Protein AF-A0A6C0H1R3-F1 (afdb_monomer)

Solvent-accessible surface area (backbone atoms only — not comparable to full-atom values): 7840 Å² total; per-residue (Å²): 134,84,63,62,67,59,51,52,52,49,51,54,47,52,56,46,61,76,59,70,81,78,83,91,77,93,73,89,76,80,84,75,75,80,76,82,79,75,94,57,100,63,78,71,80,80,41,72,68,54,51,55,56,50,60,57,50,55,64,59,48,48,60,52,38,58,54,33,48,79,70,68,38,54,70,59,44,52,53,49,53,53,48,52,53,53,48,48,54,52,43,55,54,46,44,75,70,46,80,56,65,67,63,30,49,55,41,50,52,52,45,53,52,48,52,53,50,48,55,48,47,50,54,71,67,69,57,130

Nearest PDB structures (foldseek):
  2lfd-assembly1_A  TM=7.536E-01  e=2.141E+00  Escherichia coli
  2lff-assembly1_A  TM=6.746E-01  e=1.611E+00  Escherichia coli
  7f6j-assembly1_C  TM=4.024E-01  e=1.213E+00  Homo sapiens

Radius of gyration: 16.23 Å; Cα contacts (8 Å, |Δi|>4): 45; chains: 1; bounding box: 34×40×40 Å

Foldseek 3Di:
DPDCVVVVVVVVCVVCVVVPDDDDDDDDDDDDDDDDDDPDPDDDPCDPVNLVVLLVVLVVVLVVLLVCLVVVVVVSLVVSLVVLVVSLVVLVVVLVVDPDPVVNVVSVVSNVVSVVSSVCSCVNRVDD

Secondary structure (DSSP, 8-state):
---HHHHHHHHHHHHHHHH-SS---------PPPPPPP-SSS-----HHHHHHHHHHHHHHHHHHHHHHHTT-HHHHHHHHHHHHHHHHHHHHHHHH---HHHHHHHHHHHHHHHHHHHHHIIIII--

pLDDT: mean 75.12, std 19.82, range [41.25, 94.12]

Mean predicted aligned error: 12.31 Å

Sequence (128 aa):
MLDRRKIFVNICISVYLAMSSKTASLRRHHRKTNKKHCGTSECALVTHHGIAGWYKHLFEELGWMILAKKRGMMDKVGTYLHSLQRFKNSIEYKISTTQERDRKQDLQIMHSNICVLLDHAERDLTKN

Organism: NCBI:txid1070528

Structure (mmCIF, N/CA/C/O backbone):
data_AF-A0A6C0H1R3-F1
#
_entry.id   AF-A0A6C0H1R3-F1
#
loop_
_atom_site.group_PDB
_atom_site.id
_atom_site.type_symbol
_atom_site.label_atom_id
_atom_site.label_alt_id
_atom_site.label_comp_id
_atom_site.label_asym_id
_atom_site.label_entity_id
_atom_site.label_seq_id
_atom_site.pdbx_PDB_ins_code
_atom_site.Cartn_x
_atom_site.Cartn_y
_atom_site.Cartn_z
_atom_site.occupancy
_atom_site.B_iso_or_equiv
_atom_site.auth_seq_id
_atom_site.auth_comp_id
_atom_site.auth_asym_id
_atom_site.auth_atom_id
_atom_site.pdbx_PDB_model_num
ATOM 1 N N . MET A 1 1 ? -14.888 -19.993 -15.139 1.00 43.81 1 MET A N 1
ATOM 2 C CA . MET A 1 1 ? -13.747 -19.134 -14.746 1.00 43.81 1 MET A CA 1
ATOM 3 C C . MET A 1 1 ? -14.225 -17.690 -14.705 1.00 43.81 1 MET A C 1
ATOM 5 O O . MET A 1 1 ? -14.386 -17.086 -15.755 1.00 43.81 1 MET A O 1
ATOM 9 N N . LEU A 1 2 ? -14.540 -17.160 -13.520 1.00 42.38 2 LEU A N 1
ATOM 10 C CA . LEU A 1 2 ? -14.896 -15.746 -13.374 1.00 42.38 2 LEU A CA 1
ATOM 11 C C . LEU A 1 2 ? -13.627 -14.907 -13.544 1.00 42.38 2 LEU A C 1
ATOM 13 O O . LEU A 1 2 ? -12.645 -15.098 -12.827 1.00 42.38 2 LEU A O 1
ATOM 17 N N . ASP A 1 3 ? -13.645 -14.035 -14.545 1.00 45.19 3 ASP A N 1
ATOM 18 C CA . ASP A 1 3 ? -12.540 -13.163 -14.920 1.00 45.19 3 ASP A CA 1
ATOM 19 C C . ASP A 1 3 ? -12.232 -12.184 -13.776 1.00 45.19 3 ASP A C 1
ATOM 21 O O . ASP A 1 3 ? -12.901 -11.164 -13.596 1.00 45.19 3 ASP A O 1
ATOM 25 N N . ARG A 1 4 ? -11.230 -12.522 -12.955 1.00 48.62 4 ARG A N 1
ATOM 26 C CA . ARG A 1 4 ? -10.832 -11.751 -11.765 1.00 48.62 4 ARG A CA 1
ATOM 27 C C . ARG A 1 4 ? -10.357 -10.335 -12.112 1.00 48.62 4 ARG A C 1
ATOM 29 O O . ARG A 1 4 ? -10.356 -9.477 -11.233 1.00 48.62 4 ARG A O 1
ATOM 36 N N . ARG A 1 5 ? -10.049 -10.054 -13.388 1.00 47.16 5 ARG A N 1
ATOM 37 C CA . ARG A 1 5 ? -9.789 -8.688 -13.872 1.00 47.16 5 ARG A CA 1
ATOM 38 C C . ARG A 1 5 ? -11.038 -7.813 -13.767 1.00 47.16 5 ARG A C 1
ATOM 40 O O . ARG A 1 5 ? -10.930 -6.659 -13.373 1.00 47.16 5 ARG A O 1
ATOM 47 N N . LYS A 1 6 ? -12.232 -8.366 -14.021 1.00 43.59 6 LYS A N 1
ATOM 48 C CA . LYS A 1 6 ? -13.509 -7.647 -13.853 1.00 43.59 6 LYS A CA 1
ATOM 49 C C . LYS A 1 6 ? -13.818 -7.357 -12.386 1.00 43.59 6 LYS A C 1
ATOM 51 O O . LYS A 1 6 ? -14.409 -6.328 -12.088 1.00 43.59 6 LYS A O 1
ATOM 56 N N . ILE A 1 7 ? -13.382 -8.227 -11.473 1.00 54.41 7 ILE A N 1
ATOM 57 C CA . ILE A 1 7 ? -13.526 -8.015 -10.025 1.00 54.41 7 ILE A CA 1
ATOM 58 C C . ILE A 1 7 ? -12.614 -6.875 -9.565 1.00 54.41 7 ILE A C 1
ATOM 60 O O . ILE A 1 7 ? -13.081 -5.988 -8.864 1.00 54.41 7 ILE A O 1
ATOM 64 N N . PHE A 1 8 ? -11.354 -6.839 -10.011 1.00 50.16 8 PHE A N 1
ATOM 65 C CA . PHE A 1 8 ? -10.430 -5.744 -9.691 1.00 50.16 8 PHE A CA 1
ATOM 66 C C . PHE A 1 8 ? -10.914 -4.401 -10.246 1.00 50.16 8 PHE A C 1
ATOM 68 O O . PHE A 1 8 ? -10.947 -3.416 -9.519 1.00 50.16 8 PHE A O 1
ATOM 75 N N . VAL A 1 9 ? -11.371 -4.372 -11.502 1.00 55.84 9 VAL A N 1
ATOM 76 C CA . VAL A 1 9 ? -11.946 -3.162 -12.102 1.00 55.84 9 VAL A CA 1
ATOM 77 C C . VAL A 1 9 ? -13.195 -2.719 -11.339 1.00 55.84 9 VAL A C 1
ATOM 79 O O . VAL A 1 9 ? -13.304 -1.543 -11.026 1.00 55.84 9 VAL A O 1
ATOM 82 N N . ASN A 1 10 ? -14.087 -3.633 -10.945 1.00 50.59 10 ASN A N 1
ATOM 83 C CA . ASN A 1 10 ? -15.258 -3.281 -10.137 1.00 50.59 10 ASN A CA 1
ATOM 84 C C . ASN A 1 10 ? -14.898 -2.823 -8.715 1.00 50.59 10 ASN A C 1
ATOM 86 O O . ASN A 1 10 ? -15.515 -1.885 -8.233 1.00 50.59 10 ASN A O 1
ATOM 90 N N . ILE A 1 11 ? -13.887 -3.404 -8.059 1.00 58.66 11 ILE A N 1
ATOM 91 C CA . ILE A 1 11 ? -13.412 -2.944 -6.741 1.00 58.66 11 ILE A CA 1
ATOM 92 C C . ILE A 1 11 ? -12.770 -1.559 -6.866 1.00 58.66 11 ILE A C 1
ATOM 94 O O . ILE A 1 11 ? -13.118 -0.655 -6.111 1.00 58.66 11 ILE A O 1
ATOM 98 N N . CYS A 1 12 ? -11.891 -1.350 -7.848 1.00 52.38 12 CYS A N 1
ATOM 99 C CA . CYS A 1 12 ? -11.284 -0.047 -8.110 1.00 52.38 12 CYS A CA 1
ATOM 100 C C . CYS A 1 12 ? -12.332 1.007 -8.482 1.00 52.38 12 CYS A C 1
ATOM 102 O O . CYS A 1 12 ? -12.243 2.130 -7.999 1.00 52.38 12 CYS A O 1
ATOM 104 N N . ILE A 1 13 ? -13.341 0.656 -9.285 1.00 56.94 13 ILE A N 1
ATOM 105 C CA . ILE A 1 13 ? -14.444 1.552 -9.652 1.00 56.94 13 ILE A CA 1
ATOM 106 C C . ILE A 1 13 ? -15.343 1.830 -8.445 1.00 56.94 13 ILE A C 1
ATOM 108 O O . ILE A 1 13 ? -15.669 2.986 -8.223 1.00 56.94 13 ILE A O 1
ATOM 112 N N . SER A 1 14 ? -15.702 0.841 -7.622 1.00 54.91 14 SER A N 1
ATOM 113 C CA . SER A 1 14 ? -16.498 1.067 -6.406 1.00 54.91 14 SER A CA 1
ATOM 114 C C . SER A 1 14 ? -15.760 1.931 -5.383 1.00 54.91 14 SER A C 1
ATOM 116 O O . SER A 1 14 ? -16.367 2.831 -4.810 1.00 54.91 14 SER A O 1
ATOM 118 N N . VAL A 1 15 ? -14.452 1.727 -5.192 1.00 54.53 15 VAL A N 1
ATOM 119 C CA . VAL A 1 15 ? -13.616 2.563 -4.311 1.00 54.53 15 VAL A CA 1
ATOM 120 C C . VAL A 1 15 ? -13.462 3.975 -4.885 1.00 54.53 15 VAL A C 1
ATOM 122 O O . VAL A 1 15 ? -13.603 4.954 -4.158 1.00 54.53 15 VAL A O 1
ATOM 125 N N . TYR A 1 16 ? -13.241 4.106 -6.195 1.00 52.53 16 TYR A N 1
ATOM 126 C CA . TYR A 1 16 ? -13.136 5.405 -6.858 1.00 52.53 16 TYR A CA 1
ATOM 127 C C . TYR A 1 16 ? -14.470 6.169 -6.851 1.00 52.53 16 TYR A C 1
ATOM 129 O O . TYR A 1 16 ? -14.485 7.358 -6.546 1.00 52.53 16 TYR A O 1
ATOM 137 N N . LEU A 1 17 ? -15.600 5.504 -7.113 1.00 53.22 17 LEU A N 1
ATOM 138 C CA . LEU A 1 17 ? -16.941 6.101 -7.089 1.00 53.22 17 LEU A CA 1
ATOM 139 C C . LEU A 1 17 ? -17.379 6.485 -5.672 1.00 53.22 17 LEU A C 1
ATOM 141 O O . LEU A 1 17 ? -17.985 7.539 -5.508 1.00 53.22 17 LEU A O 1
ATOM 145 N N . ALA A 1 18 ? -17.017 5.706 -4.648 1.00 55.97 18 ALA A N 1
ATOM 146 C CA . ALA A 1 18 ? -17.266 6.071 -3.251 1.00 55.97 18 ALA A CA 1
ATOM 147 C C . ALA A 1 18 ? -16.479 7.322 -2.810 1.00 55.97 18 ALA A C 1
ATOM 149 O O . ALA A 1 18 ? -16.880 8.006 -1.871 1.00 55.97 18 ALA A O 1
ATOM 150 N N . MET A 1 19 ? -15.370 7.642 -3.488 1.00 48.59 19 MET A N 1
ATOM 151 C CA . MET A 1 19 ? -14.482 8.757 -3.136 1.00 48.59 19 MET A CA 1
ATOM 152 C C . MET A 1 19 ? -14.595 9.967 -4.080 1.00 48.59 19 MET A C 1
ATOM 154 O O . MET A 1 19 ? -14.180 11.071 -3.717 1.00 48.59 19 MET A O 1
ATOM 158 N N . SER A 1 20 ? -15.168 9.801 -5.276 1.00 44.19 20 SER A N 1
ATOM 159 C CA . SER A 1 20 ? -15.293 10.848 -6.300 1.00 44.19 20 SER A CA 1
ATOM 160 C C . SER A 1 20 ? -16.499 11.759 -6.047 1.00 44.19 20 SER A C 1
ATOM 162 O O . SER A 1 20 ? -17.444 11.863 -6.822 1.00 44.19 20 SER A O 1
ATOM 164 N N . SER A 1 21 ? -16.470 12.449 -4.914 1.00 44.66 21 SER A N 1
ATOM 165 C CA . SER A 1 21 ? -17.274 13.642 -4.664 1.00 44.66 21 SER A CA 1
ATOM 166 C C . SER A 1 21 ? -16.441 14.620 -3.854 1.00 44.66 21 SER A C 1
ATOM 168 O O . SER A 1 21 ? -16.751 14.881 -2.696 1.00 44.66 21 SER A O 1
ATOM 170 N N . LYS A 1 22 ? -15.350 15.121 -4.457 1.00 49.78 22 LYS A N 1
ATOM 171 C CA . LYS A 1 22 ? -14.903 16.529 -4.400 1.00 49.78 22 LYS A CA 1
ATOM 172 C C . LYS A 1 22 ? -13.448 16.710 -4.857 1.00 49.78 22 LYS A C 1
ATOM 174 O O . LYS A 1 22 ? -12.520 16.066 -4.382 1.00 49.78 22 LYS A O 1
ATOM 179 N N . THR A 1 23 ? -13.291 17.743 -5.684 1.00 44.56 23 THR A N 1
ATOM 180 C CA . THR A 1 23 ? -12.086 18.531 -6.001 1.00 44.56 23 THR A CA 1
ATOM 181 C C . THR A 1 23 ? -11.065 17.979 -7.001 1.00 44.56 23 THR A C 1
ATOM 183 O O . THR A 1 23 ? -10.178 17.191 -6.686 1.00 44.56 23 THR A O 1
ATOM 186 N N . ALA A 1 24 ? -11.126 18.556 -8.204 1.00 43.69 24 ALA A N 1
ATOM 187 C CA . ALA A 1 24 ? -9.979 18.747 -9.077 1.00 43.69 24 ALA A CA 1
ATOM 188 C C . ALA A 1 24 ? -9.146 19.938 -8.567 1.00 43.69 24 ALA A C 1
ATOM 190 O O . ALA A 1 24 ? -9.673 21.031 -8.365 1.00 43.69 24 ALA A O 1
ATOM 191 N N . SER A 1 25 ? -7.842 19.747 -8.365 1.00 44.69 25 SER A N 1
ATOM 192 C CA . SER A 1 25 ? -6.885 20.848 -8.216 1.00 44.69 25 SER A CA 1
ATOM 193 C C . SER A 1 25 ? -5.506 20.391 -8.689 1.00 44.69 25 SER A C 1
ATOM 195 O O . SER A 1 25 ? -4.868 19.535 -8.079 1.00 44.69 25 SER A O 1
ATOM 197 N N . LEU A 1 26 ? -5.065 20.956 -9.812 1.00 61.47 26 LEU A N 1
ATOM 198 C CA . LEU A 1 26 ? -3.714 20.828 -10.350 1.00 61.47 26 LEU A CA 1
ATOM 199 C C . LEU A 1 26 ? -2.702 21.470 -9.390 1.00 61.47 26 LEU A C 1
ATOM 201 O O . LEU A 1 26 ? -2.765 22.677 -9.159 1.00 61.47 26 LEU A O 1
ATOM 205 N N . ARG A 1 27 ? -1.712 20.711 -8.899 1.00 48.56 27 ARG A N 1
ATOM 206 C CA . ARG A 1 27 ? -0.486 21.282 -8.312 1.00 48.56 27 ARG A CA 1
ATOM 207 C C . ARG A 1 27 ? 0.757 20.506 -8.742 1.00 48.56 27 ARG A C 1
ATOM 209 O O . ARG A 1 27 ? 0.891 19.316 -8.480 1.00 48.56 27 ARG A O 1
ATOM 216 N N . ARG A 1 28 ? 1.689 21.220 -9.384 1.00 55.00 28 ARG A N 1
ATOM 217 C CA . ARG A 1 28 ? 3.065 20.777 -9.649 1.00 55.00 28 ARG A CA 1
ATOM 218 C C . ARG A 1 28 ? 3.780 20.612 -8.303 1.00 55.00 28 ARG A C 1
ATOM 220 O O . ARG A 1 28 ? 4.013 21.605 -7.618 1.00 55.00 28 ARG A O 1
ATOM 227 N N . HIS A 1 29 ? 4.123 19.386 -7.914 1.00 47.66 29 HIS A N 1
ATOM 228 C CA . HIS A 1 29 ? 4.875 19.143 -6.684 1.00 47.66 29 HIS A CA 1
ATOM 229 C C . HIS A 1 29 ? 6.384 19.199 -6.939 1.00 47.66 29 HIS A C 1
ATOM 231 O O . HIS A 1 29 ? 6.971 18.334 -7.583 1.00 47.66 29 HIS A O 1
ATOM 237 N N . HIS A 1 30 ? 7.015 20.233 -6.386 1.00 44.28 30 HIS A N 1
ATOM 238 C CA . HIS A 1 30 ? 8.454 20.291 -6.172 1.00 44.28 30 HIS A CA 1
ATOM 239 C C . HIS A 1 30 ? 8.850 19.165 -5.199 1.00 44.28 30 HIS A C 1
ATOM 241 O O . HIS A 1 30 ? 8.307 19.071 -4.092 1.00 44.28 30 HIS A O 1
ATOM 247 N N . ARG A 1 31 ? 9.747 18.273 -5.634 1.00 47.84 31 ARG A N 1
ATOM 248 C CA . ARG A 1 31 ? 10.166 17.072 -4.900 1.00 47.84 31 ARG A CA 1
ATOM 249 C C . ARG A 1 31 ? 11.036 17.488 -3.709 1.00 47.84 31 ARG A C 1
ATOM 251 O O . ARG A 1 31 ? 12.237 17.687 -3.855 1.00 47.84 31 ARG A O 1
ATOM 258 N N . LYS A 1 32 ? 10.430 17.648 -2.529 1.00 51.06 32 LYS A N 1
ATOM 259 C CA . LYS A 1 32 ? 11.177 17.825 -1.276 1.00 51.06 32 LYS A CA 1
ATOM 260 C C . LYS A 1 32 ? 11.908 16.517 -0.970 1.00 51.06 32 LYS A C 1
ATOM 262 O O . LYS A 1 32 ? 11.284 15.463 -0.883 1.00 51.06 32 LYS A O 1
ATOM 267 N N . THR A 1 33 ? 13.228 16.583 -0.847 1.00 53.91 33 THR A N 1
ATOM 268 C CA . THR A 1 33 ? 14.068 15.470 -0.395 1.00 53.91 33 THR A CA 1
ATOM 269 C C . THR A 1 33 ? 13.633 15.027 1.003 1.00 53.91 33 THR A C 1
ATOM 271 O O . THR A 1 33 ? 13.347 15.873 1.852 1.00 53.91 33 THR A O 1
ATOM 274 N N . ASN A 1 34 ? 13.568 13.710 1.230 1.00 45.72 34 ASN A N 1
ATOM 275 C CA . ASN A 1 34 ? 13.153 13.105 2.498 1.00 45.72 34 ASN A CA 1
ATOM 276 C C . ASN A 1 34 ? 13.891 13.744 3.686 1.00 45.72 34 ASN A C 1
ATOM 278 O O . ASN A 1 34 ? 15.121 13.700 3.757 1.00 45.72 34 ASN A O 1
ATOM 282 N N . LYS A 1 35 ? 13.137 14.319 4.634 1.00 48.28 35 LYS A N 1
ATOM 283 C CA . LYS A 1 35 ? 13.681 14.660 5.953 1.00 48.28 35 LYS A CA 1
ATOM 284 C C . LYS A 1 35 ? 14.166 13.362 6.599 1.00 48.28 35 LYS A C 1
ATOM 286 O O . LYS A 1 35 ? 13.448 12.366 6.595 1.00 48.28 35 LYS A O 1
ATOM 291 N N . LYS A 1 36 ? 15.394 13.385 7.122 1.00 45.53 36 LYS A N 1
ATOM 292 C CA . LYS A 1 36 ? 16.009 12.272 7.852 1.00 45.53 36 LYS A CA 1
ATOM 293 C C . LYS A 1 36 ? 15.039 11.777 8.934 1.00 45.53 36 LYS A C 1
ATOM 295 O O . LYS A 1 36 ? 14.586 12.572 9.756 1.00 45.53 36 LYS A O 1
ATOM 300 N N . HIS A 1 37 ? 14.712 10.487 8.905 1.00 46.66 37 HIS A N 1
ATOM 301 C CA . HIS A 1 37 ? 13.975 9.838 9.985 1.00 46.66 37 HIS A CA 1
ATOM 302 C C . HIS A 1 37 ? 14.840 9.851 11.255 1.00 46.66 37 HIS A C 1
ATOM 304 O O . HIS A 1 37 ? 16.017 9.499 11.209 1.00 46.66 37 HIS A O 1
ATOM 310 N N . CYS A 1 38 ? 14.257 10.301 12.367 1.00 41.97 38 CYS A N 1
ATOM 311 C CA . CYS A 1 38 ? 14.860 10.261 13.696 1.00 41.97 38 CYS A CA 1
ATOM 312 C C . CYS A 1 38 ? 15.032 8.799 14.134 1.00 41.97 38 CYS A C 1
ATOM 314 O O . CYS A 1 38 ? 14.080 8.026 14.079 1.00 41.97 38 CYS A O 1
ATOM 316 N N . GLY A 1 39 ? 16.251 8.428 14.532 1.00 46.09 39 GLY A N 1
ATOM 317 C CA . GLY A 1 39 ? 16.650 7.078 14.934 1.00 46.09 39 GLY A CA 1
ATOM 318 C C . GLY A 1 39 ? 16.283 6.720 16.373 1.00 46.09 39 GLY A C 1
ATOM 319 O O . GLY A 1 39 ? 17.131 6.215 17.101 1.00 46.09 39 GLY A O 1
ATOM 320 N N . THR A 1 40 ? 15.046 6.974 16.795 1.00 41.25 40 THR A N 1
ATOM 321 C CA . THR A 1 40 ? 14.538 6.502 18.089 1.00 41.25 40 THR A CA 1
ATOM 322 C C . THR A 1 40 ? 13.326 5.596 17.888 1.00 41.25 40 THR A C 1
ATOM 324 O O . THR A 1 40 ? 12.474 5.835 17.038 1.00 41.25 40 THR A O 1
ATOM 327 N N . SER A 1 41 ? 13.313 4.509 18.660 1.00 49.91 41 SER A N 1
ATOM 328 C CA . SER A 1 41 ? 12.490 3.289 18.592 1.00 49.91 41 SER A CA 1
ATOM 329 C C . SER A 1 41 ? 10.965 3.461 18.751 1.00 49.91 41 SER A C 1
ATOM 331 O O . SER A 1 41 ? 10.256 2.484 18.985 1.00 49.91 41 SER A O 1
ATOM 333 N N . GLU A 1 42 ? 10.428 4.665 18.595 1.00 48.88 42 GLU A N 1
ATOM 334 C CA . GLU A 1 42 ? 8.991 4.896 18.491 1.00 48.88 42 GLU A CA 1
ATOM 335 C C . GLU A 1 42 ? 8.711 5.443 17.101 1.00 48.88 42 GLU A C 1
ATOM 337 O O . GLU A 1 42 ? 8.941 6.616 16.800 1.00 48.88 42 GLU A O 1
ATOM 342 N N . CYS A 1 43 ? 8.244 4.551 16.226 1.00 46.88 43 CYS A N 1
ATOM 343 C CA 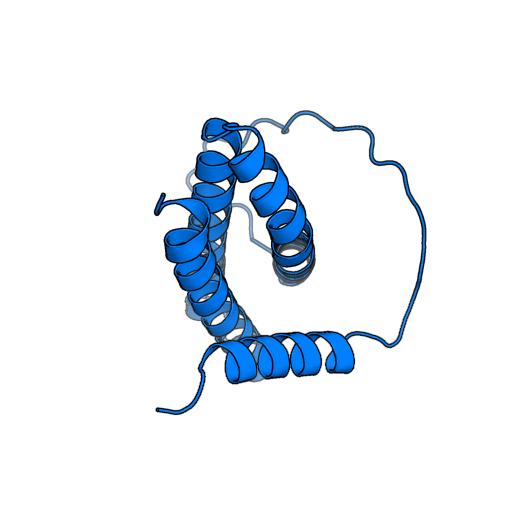. CYS A 1 43 ? 7.633 4.922 14.961 1.00 46.88 43 CYS A CA 1
ATOM 344 C C . CYS A 1 43 ? 6.704 6.112 15.203 1.00 46.88 43 CYS A C 1
ATOM 346 O O . CYS A 1 43 ? 5.701 5.977 15.904 1.00 46.88 43 CYS A O 1
ATOM 348 N N . ALA A 1 44 ? 7.071 7.264 14.632 1.00 50.03 44 ALA A N 1
ATOM 349 C CA . ALA A 1 44 ? 6.274 8.478 14.618 1.00 50.03 44 ALA A CA 1
ATOM 350 C C . ALA A 1 44 ? 4.800 8.105 14.477 1.00 50.03 44 ALA A C 1
ATOM 352 O O . ALA A 1 44 ? 4.456 7.421 13.515 1.00 50.03 44 ALA A O 1
ATOM 353 N N . LEU A 1 45 ? 3.976 8.495 15.455 1.00 56.16 45 LEU A N 1
ATOM 354 C CA . LEU A 1 45 ? 2.547 8.201 15.526 1.00 56.16 45 LEU A CA 1
ATOM 355 C C . LEU A 1 45 ? 1.906 8.394 14.149 1.00 56.16 45 LEU A C 1
ATOM 357 O O . LEU A 1 45 ? 1.550 9.510 13.771 1.00 56.16 45 LEU A O 1
ATOM 361 N N . VAL A 1 46 ? 1.780 7.311 13.379 1.00 67.19 46 VAL A N 1
ATOM 362 C CA . VAL A 1 46 ? 1.201 7.373 12.041 1.00 67.19 46 VAL A CA 1
ATOM 363 C C . VAL A 1 46 ? -0.259 7.750 12.260 1.00 67.19 46 VAL A C 1
ATOM 365 O O . VAL A 1 46 ? -1.035 7.005 12.870 1.00 67.19 46 VAL A O 1
ATOM 368 N N . THR A 1 47 ? -0.611 8.978 11.892 1.00 82.50 47 THR A N 1
ATOM 369 C CA . THR A 1 47 ? -1.953 9.512 12.112 1.00 82.50 47 THR A CA 1
ATOM 370 C C . THR A 1 47 ? -2.902 8.934 11.069 1.00 82.50 47 THR A C 1
ATOM 372 O O . THR A 1 47 ? -2.488 8.627 9.953 1.00 82.50 47 THR A O 1
ATOM 375 N N . HIS A 1 48 ? -4.192 8.824 11.396 1.00 75.75 48 HIS A N 1
ATOM 376 C CA . HIS A 1 48 ? -5.209 8.404 10.422 1.00 75.75 48 HIS A CA 1
ATOM 377 C C . HIS A 1 48 ? -5.190 9.290 9.165 1.00 75.75 48 HIS A C 1
ATOM 379 O O . HIS A 1 48 ? -5.323 8.790 8.053 1.00 75.75 48 HIS A O 1
ATOM 385 N N . HIS A 1 49 ? -4.923 10.591 9.333 1.00 80.56 49 HIS A N 1
ATOM 386 C CA . HIS A 1 49 ? -4.748 11.520 8.219 1.00 80.56 49 HIS A CA 1
ATOM 387 C C . HIS A 1 49 ? -3.546 11.158 7.331 1.00 80.56 49 HIS A C 1
ATOM 389 O O . HIS A 1 49 ? -3.664 11.155 6.107 1.00 80.56 49 HIS A O 1
ATOM 395 N N . GLY A 1 50 ? -2.408 10.802 7.937 1.00 83.44 50 GLY A N 1
ATOM 396 C CA . GLY A 1 50 ? -1.231 10.331 7.204 1.00 83.44 50 GLY A CA 1
ATOM 397 C C . GLY A 1 50 ? -1.505 9.048 6.417 1.00 83.44 50 GLY A C 1
ATOM 398 O O . GLY A 1 50 ? -1.138 8.966 5.247 1.00 83.44 50 GLY A O 1
ATOM 399 N N . ILE A 1 51 ? -2.216 8.087 7.022 1.00 85.94 51 ILE A N 1
ATOM 400 C CA . ILE A 1 51 ? -2.602 6.828 6.360 1.00 85.94 51 ILE A CA 1
ATOM 401 C C . ILE A 1 51 ? -3.501 7.104 5.160 1.00 85.94 51 ILE A C 1
ATOM 403 O O . ILE A 1 51 ? -3.216 6.617 4.071 1.00 85.94 51 ILE A O 1
ATOM 407 N N . ALA A 1 52 ? -4.545 7.916 5.328 1.00 84.56 52 ALA A N 1
ATOM 408 C CA . ALA A 1 52 ? -5.469 8.242 4.245 1.00 84.56 52 ALA A CA 1
ATOM 409 C C . ALA A 1 52 ? -4.764 8.955 3.076 1.00 84.56 52 ALA A C 1
ATOM 411 O O . ALA A 1 52 ? -5.015 8.643 1.911 1.00 84.56 52 ALA A O 1
ATOM 412 N N . GLY A 1 53 ? -3.846 9.879 3.380 1.00 83.94 53 GLY A N 1
ATOM 413 C CA . GLY A 1 53 ? -3.044 10.563 2.366 1.00 83.94 53 GLY A CA 1
ATOM 414 C C . GLY A 1 53 ? -2.153 9.602 1.579 1.00 83.94 53 GLY A C 1
ATOM 415 O O . GLY A 1 53 ? -2.145 9.631 0.349 1.00 83.94 53 GLY A O 1
ATOM 416 N N . TRP A 1 54 ? -1.439 8.714 2.273 1.00 84.81 54 TRP A N 1
ATOM 417 C CA . TRP A 1 54 ? -0.607 7.695 1.629 1.00 84.81 54 TRP A CA 1
ATOM 418 C C . TRP A 1 54 ? -1.438 6.714 0.805 1.00 84.81 54 TRP A C 1
ATOM 420 O O . TRP A 1 54 ? -1.102 6.458 -0.348 1.00 8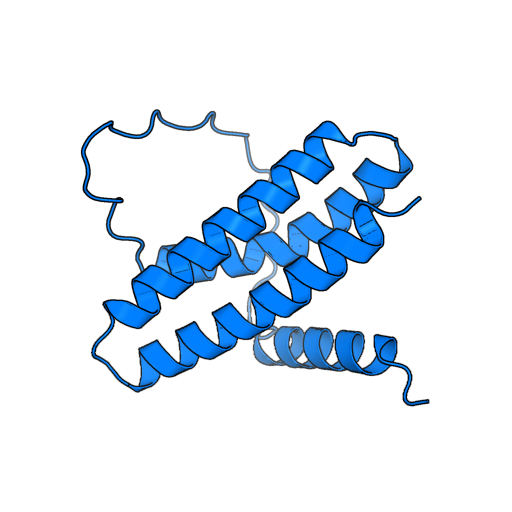4.81 54 TRP A O 1
ATOM 430 N N . TYR A 1 55 ? -2.563 6.246 1.343 1.00 86.19 55 TYR A N 1
ATOM 431 C CA . TYR A 1 55 ? -3.470 5.323 0.666 1.00 86.19 55 TYR A CA 1
ATOM 432 C C . TYR A 1 55 ? -3.902 5.842 -0.712 1.00 86.19 55 TYR A C 1
ATOM 434 O O . TYR A 1 55 ? -3.855 5.099 -1.689 1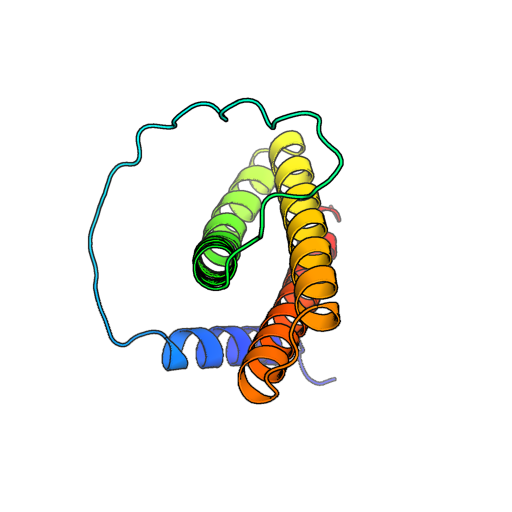.00 86.19 55 TYR A O 1
ATOM 442 N N . LYS A 1 56 ? -4.240 7.134 -0.824 1.00 86.50 56 LYS A N 1
ATOM 443 C CA . LYS A 1 56 ? -4.605 7.760 -2.104 1.00 86.50 56 LYS A CA 1
ATOM 444 C C . LYS A 1 56 ? -3.471 7.701 -3.133 1.00 86.50 56 LYS A C 1
ATOM 446 O O . LYS A 1 56 ? -3.698 7.322 -4.281 1.00 86.50 56 LYS A O 1
ATOM 451 N N . HIS A 1 57 ? -2.259 8.075 -2.731 1.00 86.19 57 HIS A N 1
ATOM 452 C CA . HIS A 1 57 ? -1.134 8.182 -3.659 1.00 86.19 57 HIS A CA 1
ATOM 453 C C . HIS A 1 57 ? -0.661 6.828 -4.193 1.00 86.19 57 HIS A C 1
ATOM 455 O O . HIS A 1 57 ? -0.200 6.759 -5.327 1.00 86.19 57 HIS A O 1
ATOM 461 N N . LEU A 1 58 ? -0.840 5.738 -3.443 1.00 85.94 58 LEU A N 1
ATOM 462 C CA . LEU A 1 58 ? -0.394 4.407 -3.868 1.00 85.94 58 LEU A CA 1
ATOM 463 C C . LEU A 1 58 ? -1.090 3.910 -5.142 1.00 85.94 58 LEU A C 1
ATOM 465 O O . LEU A 1 58 ? -0.454 3.248 -5.963 1.00 85.94 58 LEU A O 1
ATOM 469 N N . PHE A 1 59 ? -2.366 4.254 -5.340 1.00 82.44 59 PHE A N 1
ATOM 470 C CA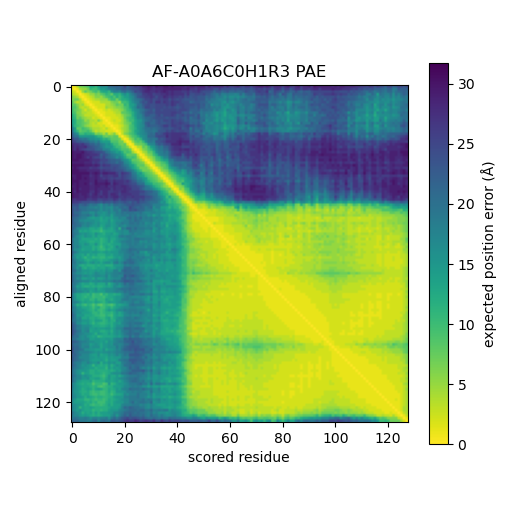 . PHE A 1 59 ? -3.092 3.913 -6.569 1.00 82.44 59 PHE A CA 1
ATOM 471 C C . PHE A 1 59 ? -2.691 4.807 -7.747 1.00 82.44 59 PHE A C 1
ATOM 473 O O . PHE A 1 59 ? -2.601 4.327 -8.875 1.00 82.44 59 PHE A O 1
ATOM 480 N N . GLU A 1 60 ? -2.402 6.088 -7.499 1.00 85.62 60 GLU A N 1
ATOM 481 C CA . GLU A 1 60 ? -1.869 6.994 -8.525 1.00 85.62 60 GLU A CA 1
ATOM 482 C C . GLU A 1 60 ? -0.480 6.524 -8.993 1.00 85.62 60 GLU A C 1
ATOM 484 O O . GLU A 1 60 ? -0.201 6.466 -10.192 1.00 85.62 60 GLU A O 1
ATOM 489 N N . GLU A 1 61 ? 0.381 6.130 -8.052 1.00 88.00 61 GLU A N 1
ATOM 490 C CA . GLU A 1 61 ? 1.728 5.625 -8.321 1.00 88.00 61 GLU A CA 1
ATOM 491 C C . GLU A 1 61 ? 1.733 4.310 -9.109 1.00 88.00 61 GLU A C 1
ATOM 493 O O . GLU A 1 61 ? 2.639 4.110 -9.921 1.00 88.00 61 GLU A O 1
ATOM 498 N N . LEU A 1 62 ? 0.706 3.460 -8.973 1.00 88.69 62 LEU A N 1
ATOM 499 C CA . LEU A 1 62 ? 0.593 2.222 -9.753 1.00 88.69 62 LEU A CA 1
ATOM 500 C C . LEU A 1 62 ? 0.658 2.495 -11.265 1.00 88.69 62 LEU A C 1
ATOM 502 O O . LEU A 1 62 ? 1.401 1.827 -11.987 1.00 88.69 62 LEU A O 1
ATOM 506 N N . GLY A 1 63 ? -0.066 3.510 -11.749 1.00 87.31 63 GLY A N 1
ATOM 507 C CA . GLY A 1 63 ? -0.058 3.884 -13.167 1.00 87.31 63 GLY A CA 1
ATOM 508 C C . GLY A 1 63 ? 1.336 4.288 -13.655 1.00 87.31 63 GLY A C 1
ATOM 509 O O . GLY A 1 63 ? 1.778 3.879 -14.732 1.00 87.31 63 GLY A O 1
ATOM 510 N N . TRP A 1 64 ? 2.077 5.026 -12.826 1.00 91.31 64 TRP A N 1
ATOM 511 C CA . TRP A 1 64 ? 3.463 5.391 -13.117 1.00 91.31 64 TRP A CA 1
ATOM 512 C C . TRP A 1 64 ? 4.394 4.182 -13.126 1.00 91.31 64 TRP A C 1
ATOM 514 O O . TRP A 1 64 ? 5.311 4.131 -13.948 1.00 91.31 64 TRP A O 1
ATOM 524 N N . MET A 1 65 ? 4.168 3.200 -12.255 1.00 93.44 65 MET A N 1
ATOM 525 C CA . MET A 1 65 ? 5.001 1.999 -12.198 1.00 93.44 65 MET A CA 1
ATOM 526 C C . MET A 1 65 ? 4.811 1.085 -13.403 1.00 93.44 65 MET A C 1
ATOM 528 O O . MET A 1 65 ? 5.792 0.527 -13.894 1.00 93.44 65 MET A O 1
ATOM 532 N N . ILE A 1 66 ? 3.600 1.006 -13.957 1.00 90.25 66 ILE A N 1
ATOM 533 C CA . ILE A 1 66 ? 3.352 0.302 -15.226 1.00 90.25 66 ILE A CA 1
ATOM 534 C C . ILE A 1 66 ? 4.199 0.921 -16.354 1.00 90.25 66 ILE A C 1
ATOM 536 O O . ILE A 1 66 ? 4.855 0.209 -17.119 1.00 90.25 66 ILE A O 1
ATOM 540 N N . LEU A 1 67 ? 4.252 2.256 -16.434 1.00 90.31 67 LEU A N 1
ATOM 541 C CA . LEU A 1 67 ? 5.088 2.963 -17.413 1.00 90.31 67 LEU A CA 1
ATOM 542 C C . LEU A 1 67 ? 6.587 2.778 -17.144 1.00 90.31 67 LEU A C 1
ATOM 544 O O . LEU A 1 67 ? 7.364 2.620 -18.087 1.00 90.31 67 LEU A O 1
ATOM 548 N N . ALA A 1 68 ? 6.996 2.798 -15.873 1.00 90.94 68 ALA A N 1
ATOM 549 C CA . ALA A 1 68 ? 8.380 2.580 -15.460 1.00 90.94 68 ALA A CA 1
ATOM 550 C C . ALA A 1 68 ? 8.868 1.181 -15.868 1.00 90.94 68 ALA A C 1
ATOM 552 O O . ALA A 1 68 ? 9.931 1.071 -16.482 1.00 90.94 68 ALA A O 1
ATOM 553 N N . LYS A 1 69 ? 8.054 0.140 -15.637 1.00 91.25 69 LYS A N 1
ATOM 554 C CA . LYS A 1 69 ? 8.332 -1.231 -16.085 1.00 91.25 69 LYS A CA 1
ATOM 555 C C . LYS A 1 69 ? 8.530 -1.309 -17.593 1.00 91.25 69 LYS A C 1
ATOM 557 O O . LYS A 1 69 ? 9.526 -1.860 -18.046 1.00 91.25 69 LYS A O 1
ATOM 562 N N . LYS A 1 70 ? 7.626 -0.714 -18.380 1.00 90.81 70 LYS A N 1
ATOM 563 C CA . LYS A 1 70 ? 7.736 -0.713 -19.852 1.00 90.81 70 LYS A CA 1
ATOM 564 C C . LYS A 1 70 ? 9.050 -0.089 -20.348 1.00 90.81 70 LYS A C 1
ATOM 566 O O . LYS A 1 70 ? 9.515 -0.424 -21.430 1.00 90.81 70 LYS A O 1
ATOM 571 N N . ARG A 1 71 ? 9.645 0.814 -19.564 1.00 92.56 71 ARG A N 1
ATOM 572 C CA . ARG A 1 71 ? 10.933 1.467 -19.849 1.00 92.56 71 ARG A CA 1
ATOM 573 C C . ARG A 1 71 ? 12.140 0.756 -19.219 1.00 92.56 71 ARG A C 1
ATOM 575 O O . ARG A 1 71 ? 13.232 1.309 -19.256 1.00 92.56 71 ARG A O 1
ATOM 582 N N . GLY A 1 72 ? 11.955 -0.417 -18.610 1.00 91.94 72 GLY A N 1
ATOM 583 C CA . GLY A 1 72 ? 13.020 -1.171 -17.939 1.00 91.94 72 GLY A CA 1
ATOM 584 C C . GLY A 1 72 ? 13.509 -0.557 -16.621 1.00 91.94 72 GLY A C 1
ATOM 585 O O . GLY A 1 72 ? 14.561 -0.944 -16.122 1.00 91.94 72 GLY A O 1
ATOM 586 N N . MET A 1 73 ? 12.773 0.394 -16.033 1.00 91.88 73 MET A N 1
ATOM 587 C CA . MET A 1 73 ? 13.154 1.074 -14.786 1.00 91.88 73 MET A CA 1
ATOM 588 C C . MET A 1 73 ? 12.765 0.252 -13.545 1.00 91.88 73 MET A C 1
ATOM 590 O O . MET A 1 73 ? 11.870 0.627 -12.780 1.00 91.88 73 MET A O 1
ATOM 594 N N . MET A 1 74 ? 13.402 -0.908 -13.375 1.00 91.50 74 MET A N 1
ATOM 595 C CA . MET A 1 74 ? 13.050 -1.885 -12.333 1.00 91.50 74 MET A CA 1
ATOM 596 C C . MET A 1 74 ? 13.426 -1.439 -10.912 1.00 91.50 74 MET A C 1
ATOM 598 O O . MET A 1 74 ? 12.804 -1.875 -9.946 1.00 91.50 74 MET A O 1
ATOM 602 N N . ASP A 1 75 ? 14.378 -0.517 -10.774 1.00 91.44 75 ASP A N 1
ATOM 603 C CA . ASP A 1 75 ? 14.747 0.146 -9.517 1.00 91.44 75 ASP A C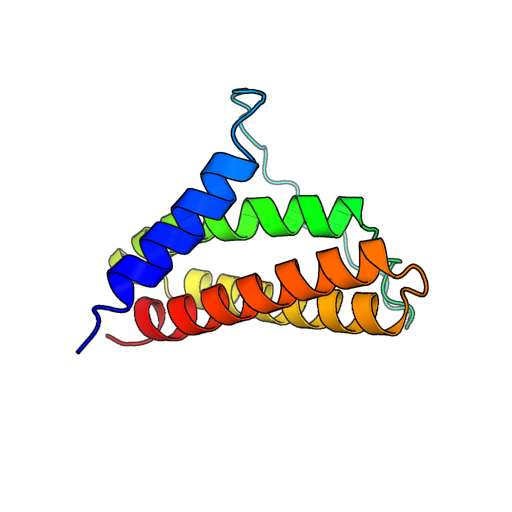A 1
ATOM 604 C C . ASP A 1 75 ? 13.555 0.888 -8.885 1.00 91.44 75 ASP A C 1
ATOM 606 O O . ASP A 1 75 ? 13.273 0.768 -7.686 1.00 91.44 75 ASP A O 1
ATOM 610 N N . LYS A 1 76 ? 12.801 1.620 -9.712 1.00 90.94 76 LYS A N 1
ATOM 611 C CA . LYS A 1 76 ? 11.603 2.351 -9.288 1.00 90.94 76 LYS A CA 1
ATOM 612 C C . LYS A 1 76 ? 10.474 1.404 -8.917 1.00 90.94 76 LYS A C 1
ATOM 614 O O . LYS A 1 76 ? 9.826 1.618 -7.896 1.00 90.94 76 LYS A O 1
ATOM 619 N N . VAL A 1 77 ? 10.288 0.345 -9.705 1.00 93.31 77 VAL A N 1
ATOM 620 C CA . VAL A 1 77 ? 9.303 -0.708 -9.424 1.00 93.31 77 VAL A CA 1
ATOM 621 C C . VAL A 1 77 ? 9.593 -1.364 -8.072 1.00 93.31 77 VAL A C 1
ATOM 623 O O . VAL A 1 77 ? 8.700 -1.447 -7.232 1.00 93.31 77 VAL A O 1
ATOM 626 N N . GLY A 1 78 ? 10.847 -1.748 -7.815 1.00 91.44 78 GLY A N 1
ATOM 627 C CA . GLY A 1 78 ? 11.256 -2.310 -6.526 1.00 91.44 78 GLY A CA 1
ATOM 628 C C . GLY A 1 78 ? 11.017 -1.341 -5.365 1.00 91.44 78 GLY A C 1
ATOM 629 O O . GLY A 1 78 ? 10.454 -1.717 -4.338 1.00 91.44 78 GLY A O 1
ATOM 630 N N . THR A 1 79 ? 11.363 -0.063 -5.545 1.00 93.31 79 THR A N 1
ATOM 631 C CA . THR A 1 79 ? 11.130 0.981 -4.528 1.00 93.31 79 THR A CA 1
ATOM 632 C C . THR A 1 79 ? 9.642 1.155 -4.203 1.00 93.31 79 THR A C 1
ATOM 634 O O . THR A 1 79 ? 9.274 1.328 -3.036 1.00 93.31 79 THR A O 1
ATOM 637 N N . TYR A 1 80 ? 8.775 1.081 -5.212 1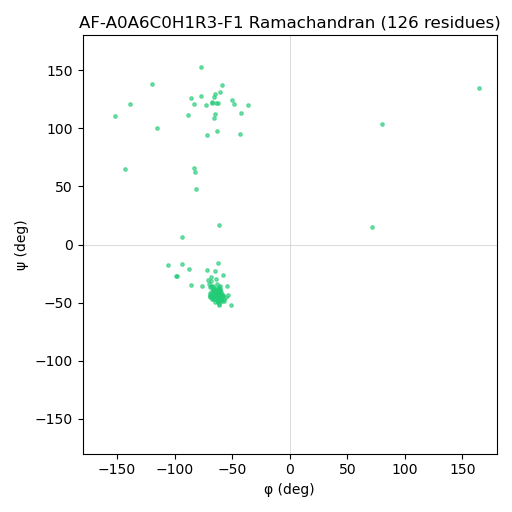.00 94.06 80 TYR A N 1
ATOM 638 C CA . TYR A 1 80 ? 7.327 1.144 -5.028 1.00 94.06 80 TYR A CA 1
ATOM 639 C C . TYR A 1 80 ? 6.789 -0.076 -4.270 1.00 94.06 80 TYR A C 1
ATOM 641 O O . TYR A 1 80 ? 6.062 0.094 -3.293 1.00 94.06 80 TYR A O 1
ATOM 649 N N . LEU A 1 81 ? 7.210 -1.293 -4.633 1.00 93.81 81 LEU A N 1
ATOM 650 C CA . LEU A 1 81 ? 6.825 -2.517 -3.914 1.00 93.81 81 LEU A CA 1
ATOM 651 C C . LEU A 1 81 ? 7.248 -2.467 -2.439 1.00 93.81 81 LEU A C 1
ATOM 653 O O . LEU A 1 81 ? 6.450 -2.757 -1.546 1.00 93.81 81 LEU A O 1
ATOM 657 N N . HIS A 1 82 ? 8.468 -2.004 -2.154 1.00 92.56 82 HIS A N 1
ATOM 658 C CA . HIS A 1 82 ? 8.913 -1.789 -0.776 1.00 92.56 82 HIS A CA 1
ATOM 659 C C . HIS A 1 82 ? 8.061 -0.751 -0.034 1.00 92.56 82 HIS A C 1
ATOM 661 O O . HIS A 1 82 ? 7.790 -0.919 1.157 1.00 92.56 82 HIS A O 1
ATOM 667 N N . SER A 1 83 ? 7.624 0.307 -0.718 1.00 91.12 83 SER A N 1
ATOM 668 C CA . SER A 1 83 ? 6.730 1.319 -0.142 1.00 91.12 83 SER A CA 1
ATOM 669 C C . SER A 1 83 ? 5.356 0.732 0.195 1.00 91.12 83 SER A C 1
ATOM 671 O O . SER A 1 83 ? 4.868 0.953 1.304 1.00 91.12 83 SER A O 1
ATOM 673 N N . LEU A 1 84 ? 4.778 -0.091 -0.690 1.00 93.81 84 LEU A N 1
ATOM 674 C CA . LEU A 1 84 ? 3.528 -0.818 -0.429 1.00 93.81 84 LEU A CA 1
ATOM 675 C C . LEU A 1 84 ? 3.645 -1.733 0.79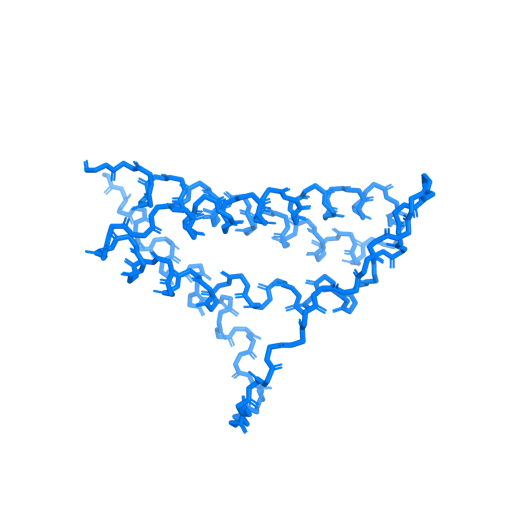5 1.00 93.81 84 LEU A C 1
ATOM 677 O O . LEU A 1 84 ? 2.781 -1.707 1.672 1.00 93.81 84 LEU A O 1
ATOM 681 N N . GLN A 1 85 ? 4.739 -2.490 0.904 1.00 93.62 85 GLN A N 1
ATOM 682 C CA . GLN A 1 85 ? 4.962 -3.384 2.040 1.00 93.62 85 GLN A CA 1
ATOM 683 C C . GLN A 1 85 ? 5.116 -2.615 3.359 1.00 93.62 85 GLN A C 1
ATOM 685 O O . GLN A 1 85 ? 4.519 -2.980 4.372 1.00 93.62 85 GLN A O 1
ATOM 690 N N . ARG A 1 86 ? 5.875 -1.511 3.363 1.00 92.38 86 ARG A N 1
ATOM 691 C CA . ARG A 1 86 ? 5.993 -0.636 4.544 1.00 92.38 86 ARG A CA 1
ATOM 692 C C . ARG A 1 86 ? 4.645 -0.061 4.956 1.00 92.38 86 ARG A C 1
ATOM 694 O O . ARG A 1 86 ? 4.363 0.057 6.151 1.00 92.38 86 ARG A O 1
ATOM 701 N N . PHE A 1 87 ? 3.815 0.284 3.980 1.00 91.88 87 PHE A N 1
ATOM 702 C CA . PHE A 1 87 ? 2.496 0.823 4.246 1.00 91.88 87 PHE A CA 1
ATOM 703 C C . PHE A 1 87 ? 1.548 -0.218 4.839 1.00 91.88 87 PHE A C 1
ATOM 705 O O . PHE A 1 87 ? 0.902 0.065 5.848 1.00 91.88 87 PHE A O 1
ATOM 712 N N . LYS A 1 88 ? 1.540 -1.440 4.293 1.00 94.12 88 LYS A N 1
ATOM 713 C CA . LYS A 1 88 ? 0.824 -2.585 4.871 1.00 94.12 88 LYS A CA 1
ATOM 714 C C . LYS A 1 88 ? 1.183 -2.768 6.348 1.00 94.12 88 LYS A C 1
ATOM 716 O O . LYS A 1 88 ? 0.289 -2.762 7.190 1.00 94.12 88 LYS A O 1
ATOM 721 N N . ASN A 1 89 ? 2.477 -2.829 6.665 1.00 92.19 89 ASN A N 1
ATOM 722 C CA . ASN A 1 89 ? 2.952 -3.007 8.041 1.00 92.19 89 ASN A CA 1
ATOM 723 C C . ASN A 1 89 ? 2.514 -1.844 8.956 1.00 92.19 89 ASN A C 1
ATOM 725 O O . ASN A 1 89 ? 2.166 -2.049 10.118 1.00 92.19 89 ASN A O 1
ATOM 729 N N . SER A 1 90 ? 2.496 -0.614 8.427 1.00 90.19 90 SER A N 1
ATOM 730 C CA . SER A 1 90 ? 2.036 0.571 9.165 1.00 90.19 90 SER A CA 1
ATOM 731 C C . SER A 1 90 ? 0.542 0.498 9.493 1.00 90.19 90 SER A C 1
ATOM 733 O O . SER A 1 90 ? 0.140 0.867 10.597 1.00 90.19 90 SER A O 1
ATOM 735 N N . ILE A 1 91 ? -0.283 -0.004 8.565 1.00 91.69 91 ILE A N 1
ATOM 736 C CA . ILE A 1 91 ? -1.712 -0.230 8.810 1.00 91.69 91 ILE A CA 1
ATOM 737 C C . ILE A 1 91 ? -1.912 -1.358 9.829 1.00 91.69 91 ILE A C 1
ATOM 739 O O . ILE A 1 91 ? -2.704 -1.184 10.748 1.00 91.69 91 ILE A O 1
ATOM 743 N N . GLU A 1 92 ? -1.188 -2.474 9.726 1.00 92.94 92 GLU A N 1
ATOM 744 C CA . GLU A 1 92 ? -1.279 -3.592 10.686 1.00 92.94 92 GLU A CA 1
ATOM 745 C C . GLU A 1 92 ? -0.981 -3.140 12.117 1.00 92.94 92 GLU A C 1
ATOM 747 O O . GLU A 1 92 ? -1.758 -3.408 13.037 1.00 92.94 92 GLU A O 1
ATOM 752 N N . TYR A 1 93 ? 0.093 -2.368 12.292 1.00 91.25 93 TYR A N 1
ATOM 753 C CA . TYR A 1 93 ? 0.416 -1.746 13.573 1.00 91.25 93 TYR A CA 1
ATOM 754 C C . TYR A 1 93 ? -0.685 -0.783 14.043 1.00 91.25 93 TYR A C 1
ATOM 756 O O . TYR A 1 93 ? -1.030 -0.725 15.226 1.00 91.25 93 TYR A O 1
ATOM 764 N N . LYS A 1 94 ? -1.295 -0.020 13.130 1.00 89.31 94 LYS A N 1
ATOM 765 C CA . LYS A 1 94 ? -2.388 0.883 13.501 1.00 89.31 94 LYS A CA 1
ATOM 766 C C . LYS A 1 94 ? -3.660 0.132 13.897 1.00 89.31 94 LYS A C 1
ATOM 768 O O . LYS A 1 94 ? -4.332 0.546 14.837 1.00 89.31 94 LYS A O 1
ATOM 773 N N . ILE A 1 95 ? -3.976 -0.983 13.241 1.00 92.69 95 ILE A N 1
ATOM 774 C CA . ILE A 1 95 ? -5.109 -1.855 13.588 1.00 92.69 95 ILE A CA 1
ATOM 775 C C . ILE A 1 95 ? -4.932 -2.438 14.993 1.00 92.69 95 ILE A C 1
ATOM 777 O O . ILE A 1 95 ? -5.910 -2.517 15.740 1.00 92.69 95 ILE A O 1
ATOM 781 N N . SER A 1 96 ? -3.713 -2.851 15.360 1.00 92.44 96 SER A N 1
ATOM 782 C CA . SER A 1 96 ? -3.445 -3.438 16.681 1.00 92.44 96 SER A CA 1
ATOM 783 C C . SER A 1 96 ? -3.515 -2.411 17.813 1.00 92.44 96 SER A C 1
ATOM 785 O O . SER A 1 96 ? -3.917 -2.754 18.921 1.00 92.44 96 SER A O 1
ATOM 787 N N . THR A 1 97 ? -3.187 -1.149 17.528 1.00 91.88 97 THR A N 1
ATOM 788 C CA . THR A 1 97 ? -3.173 -0.055 18.515 1.00 91.88 97 THR A CA 1
ATOM 789 C C . THR A 1 97 ? -4.480 0.743 18.589 1.00 91.88 97 THR A C 1
ATOM 791 O O . THR A 1 97 ? -4.707 1.459 19.563 1.00 91.88 97 THR A O 1
ATOM 794 N N . THR A 1 98 ? -5.361 0.636 17.590 1.00 91.50 98 THR A N 1
ATOM 795 C CA . THR A 1 98 ? -6.639 1.367 17.557 1.00 91.50 98 THR A CA 1
ATOM 796 C C . THR A 1 98 ? -7.714 0.635 18.360 1.00 91.50 98 THR A C 1
ATOM 798 O O . THR A 1 98 ? -8.061 -0.508 18.057 1.00 91.50 98 THR A O 1
ATOM 801 N N . GLN A 1 99 ? -8.266 1.313 19.371 1.00 91.31 99 GLN A N 1
ATOM 802 C CA . GLN A 1 99 ? -9.345 0.783 20.215 1.00 91.31 99 GLN A CA 1
ATOM 803 C C . GLN A 1 99 ? -10.743 1.027 19.626 1.00 91.31 99 GLN A C 1
ATOM 805 O O . GLN A 1 99 ? -11.632 0.194 19.776 1.00 91.31 99 GLN A O 1
ATOM 810 N N . GLU A 1 100 ? -10.939 2.160 18.946 1.00 91.88 100 GLU A N 1
ATOM 811 C CA . GLU A 1 100 ? -12.230 2.556 18.377 1.00 91.88 100 GLU A CA 1
ATOM 812 C C . GLU A 1 100 ? -12.643 1.623 17.232 1.00 91.88 100 GLU A C 1
ATOM 814 O O . GLU A 1 100 ? -11.918 1.466 16.246 1.00 91.88 100 GLU A O 1
ATOM 819 N N . ARG A 1 101 ? -13.818 0.998 17.375 1.00 91.75 101 ARG A N 1
ATOM 820 C CA . ARG A 1 101 ? -14.298 -0.063 16.482 1.00 91.75 101 ARG A CA 1
ATOM 821 C C . ARG A 1 101 ? -14.431 0.398 15.031 1.00 91.75 101 ARG A C 1
ATOM 823 O O . ARG A 1 101 ? -13.949 -0.304 14.145 1.00 91.75 101 ARG A O 1
ATOM 830 N N . ASP A 1 102 ? -15.033 1.560 14.805 1.00 89.12 102 ASP A N 1
ATOM 831 C CA . ASP A 1 102 ? -15.332 2.056 13.456 1.00 89.12 102 ASP A CA 1
ATOM 832 C C . ASP A 1 102 ? -14.038 2.374 12.697 1.00 89.12 102 ASP A C 1
ATOM 834 O O . ASP A 1 102 ? -13.792 1.854 11.611 1.00 89.12 102 ASP A O 1
ATOM 838 N N . ARG A 1 103 ? -13.111 3.091 13.342 1.00 89.69 103 ARG A N 1
ATOM 839 C CA . ARG A 1 103 ? -11.779 3.359 12.773 1.00 89.69 103 ARG A CA 1
ATOM 840 C C . ARG A 1 103 ? -10.990 2.084 12.500 1.00 89.69 103 ARG A C 1
ATOM 842 O O . ARG A 1 103 ? -10.242 2.007 11.528 1.00 89.69 103 ARG A O 1
ATOM 849 N N . LYS A 1 104 ? -11.138 1.070 13.354 1.00 92.56 104 LYS A N 1
ATOM 850 C CA . LYS A 1 104 ? -10.499 -0.231 13.146 1.00 92.56 104 LYS A CA 1
ATOM 851 C C . LYS A 1 104 ? -11.066 -0.947 11.920 1.00 92.56 104 LYS A C 1
ATOM 853 O O . LYS A 1 104 ? -10.284 -1.538 11.179 1.00 92.56 104 LYS A O 1
ATOM 858 N N . GLN A 1 105 ? -12.374 -0.864 11.676 1.00 91.25 105 GLN A N 1
ATOM 859 C CA . GLN A 1 105 ? -12.983 -1.383 10.448 1.00 91.25 105 GLN A CA 1
ATOM 860 C C . GLN A 1 105 ? -12.465 -0.650 9.208 1.00 91.25 105 GLN A C 1
ATOM 862 O O . GLN A 1 105 ? -12.051 -1.310 8.255 1.00 91.25 105 GLN A O 1
ATOM 867 N N . ASP A 1 106 ? -12.377 0.681 9.241 1.00 89.75 106 ASP A N 1
ATOM 868 C CA . ASP A 1 106 ? -11.811 1.461 8.131 1.00 89.75 106 ASP A CA 1
ATOM 869 C C . ASP A 1 106 ? -10.366 1.041 7.821 1.00 89.75 106 ASP A C 1
ATOM 871 O O . ASP A 1 106 ? -9.985 0.839 6.664 1.00 89.75 106 ASP A O 1
ATOM 875 N N . LEU A 1 107 ? -9.552 0.845 8.863 1.00 92.00 107 LEU A N 1
ATOM 876 C CA . LEU A 1 107 ? -8.180 0.357 8.728 1.00 92.00 107 LEU A CA 1
ATOM 877 C C . LEU A 1 107 ? -8.116 -1.067 8.162 1.00 92.00 107 LEU A C 1
ATOM 879 O O . LEU A 1 107 ? -7.246 -1.344 7.339 1.00 92.00 107 LEU A O 1
ATOM 883 N N . GLN A 1 108 ? -9.026 -1.961 8.552 1.00 92.69 108 GLN A N 1
ATOM 884 C CA . GLN A 1 108 ? -9.110 -3.318 7.999 1.00 92.69 108 GLN A CA 1
ATOM 885 C C . GLN A 1 108 ? -9.482 -3.312 6.512 1.00 92.69 108 GLN A C 1
ATOM 887 O O . GLN A 1 108 ? -8.901 -4.069 5.733 1.00 92.69 108 GLN A O 1
ATOM 892 N N . ILE A 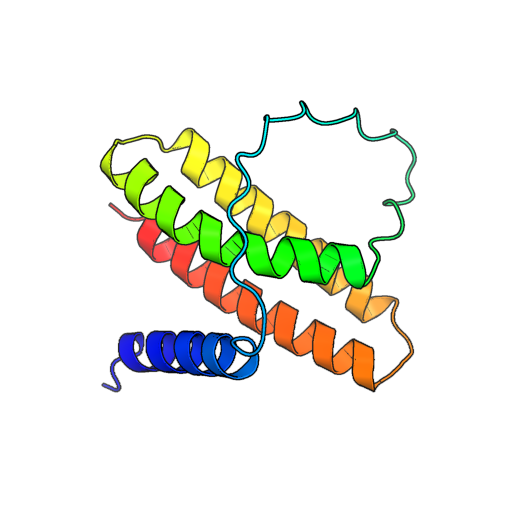1 109 ? -10.396 -2.432 6.097 1.00 90.88 109 ILE A N 1
ATOM 893 C CA . ILE A 1 109 ? -10.753 -2.252 4.683 1.00 90.88 109 ILE A CA 1
ATOM 894 C C . ILE A 1 109 ? -9.535 -1.755 3.898 1.00 90.88 109 ILE A C 1
ATOM 896 O O . ILE A 1 109 ? -9.177 -2.339 2.873 1.00 90.88 109 ILE A O 1
ATOM 900 N N . MET A 1 110 ? -8.846 -0.723 4.399 1.00 90.88 110 MET A N 1
ATOM 901 C CA . MET A 1 110 ? -7.616 -0.225 3.773 1.00 90.88 110 MET A CA 1
ATOM 902 C C . MET A 1 110 ? -6.536 -1.310 3.696 1.00 90.88 110 MET A C 1
ATOM 904 O O . MET A 1 110 ? -5.900 -1.457 2.654 1.00 90.88 110 MET A O 1
ATOM 908 N N . HIS A 1 111 ? -6.349 -2.102 4.755 1.00 93.81 111 HIS A N 1
ATOM 909 C CA . HIS A 1 111 ? -5.400 -3.221 4.776 1.00 93.81 111 HIS A CA 1
ATOM 910 C C . HIS A 1 111 ? -5.711 -4.264 3.702 1.00 93.81 111 HIS A C 1
ATOM 912 O O . HIS A 1 111 ? -4.814 -4.657 2.953 1.00 93.81 111 HIS A O 1
ATOM 918 N N . SER A 1 112 ? -6.980 -4.659 3.578 1.00 92.94 112 SER A N 1
ATOM 919 C CA . SER A 1 112 ? -7.430 -5.611 2.560 1.00 92.94 112 SER A CA 1
ATOM 920 C C . SER A 1 112 ? -7.143 -5.094 1.149 1.00 92.94 112 SER A C 1
ATOM 922 O O . SER A 1 112 ? -6.533 -5.796 0.339 1.00 92.94 112 SER A O 1
ATOM 924 N N . ASN A 1 113 ? -7.477 -3.831 0.882 1.00 90.69 113 ASN A N 1
ATOM 925 C CA . ASN A 1 113 ? -7.228 -3.200 -0.412 1.00 90.69 113 ASN A CA 1
ATOM 926 C C . ASN A 1 113 ? -5.731 -3.115 -0.741 1.00 90.69 113 ASN A C 1
ATOM 928 O O . ASN A 1 113 ? -5.336 -3.372 -1.877 1.00 90.69 113 ASN A O 1
ATOM 932 N N . ILE A 1 114 ? -4.883 -2.809 0.246 1.00 93.19 114 ILE A N 1
ATOM 933 C CA . ILE A 1 114 ? -3.426 -2.806 0.065 1.00 93.19 114 ILE A CA 1
ATOM 934 C C . ILE A 1 114 ? -2.887 -4.206 -0.217 1.00 93.19 114 ILE A C 1
ATOM 936 O O . ILE A 1 114 ? -2.014 -4.341 -1.069 1.00 93.19 114 ILE A O 1
ATOM 940 N N . CYS A 1 115 ? -3.411 -5.250 0.427 1.00 92.88 115 CYS A N 1
ATOM 941 C CA . CYS A 1 115 ? -3.016 -6.624 0.111 1.00 92.88 115 CYS A CA 1
ATOM 942 C C . CYS A 1 115 ? -3.354 -6.991 -1.341 1.00 92.88 115 CYS A C 1
ATOM 944 O O . CYS A 1 115 ? -2.521 -7.580 -2.026 1.00 92.88 115 CYS A O 1
ATOM 946 N N . VAL A 1 116 ? -4.534 -6.597 -1.833 1.00 91.12 116 VAL A N 1
ATOM 947 C CA . VAL A 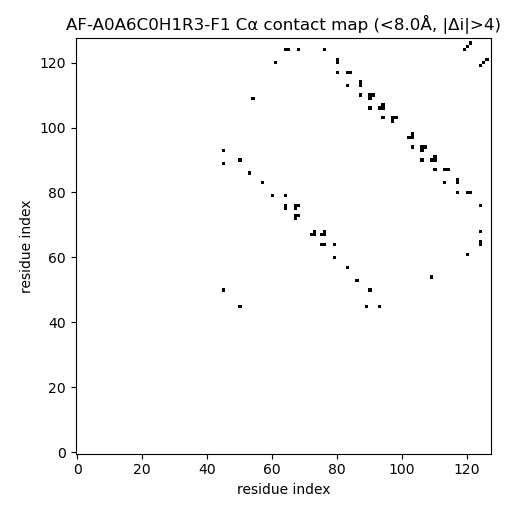1 116 ? -4.930 -6.806 -3.238 1.00 91.12 116 VAL A CA 1
ATOM 948 C C . VAL A 1 116 ? -4.025 -6.025 -4.194 1.00 91.12 116 VAL A C 1
ATOM 950 O O . VAL A 1 116 ? -3.584 -6.569 -5.206 1.00 91.12 116 VAL A O 1
ATOM 953 N N . LEU A 1 117 ? -3.725 -4.762 -3.878 1.00 90.50 117 LEU A N 1
ATOM 954 C CA . LEU A 1 117 ? -2.831 -3.928 -4.681 1.00 90.50 117 LEU A CA 1
ATOM 955 C C . LEU A 1 117 ? -1.415 -4.509 -4.739 1.00 90.50 117 LEU A C 1
ATOM 957 O O . LEU A 1 117 ? -0.821 -4.537 -5.811 1.00 90.50 117 LEU A O 1
ATOM 961 N N . LEU A 1 118 ? -0.888 -4.982 -3.610 1.00 93.75 118 LEU A N 1
ATOM 962 C CA . LEU A 1 118 ? 0.444 -5.573 -3.514 1.00 93.75 118 LEU A CA 1
ATOM 963 C C . LEU A 1 118 ? 0.534 -6.868 -4.327 1.00 93.75 118 LEU A C 1
ATOM 965 O O . LEU A 1 118 ? 1.431 -6.993 -5.150 1.00 93.75 118 LEU A O 1
ATOM 969 N N . ASP A 1 119 ? -0.441 -7.766 -4.196 1.00 92.06 119 ASP A N 1
ATOM 970 C CA . ASP A 1 119 ? -0.532 -8.992 -4.999 1.00 92.06 119 ASP A CA 1
ATOM 971 C C . ASP A 1 119 ? -0.627 -8.693 -6.511 1.00 92.06 119 ASP A C 1
ATOM 973 O O . ASP A 1 119 ? 0.027 -9.336 -7.336 1.00 92.06 119 ASP A O 1
ATOM 977 N N . HIS A 1 120 ? -1.397 -7.673 -6.902 1.00 89.62 120 HIS A N 1
ATOM 978 C CA . HIS A 1 120 ? -1.445 -7.214 -8.292 1.00 89.62 120 HIS A CA 1
ATOM 979 C C . HIS A 1 120 ? -0.101 -6.637 -8.756 1.00 89.62 120 HIS A C 1
ATOM 981 O O . HIS A 1 120 ? 0.418 -7.045 -9.792 1.00 89.62 120 HIS A O 1
ATOM 987 N N . ALA A 1 121 ? 0.493 -5.732 -7.979 1.00 91.50 121 ALA A N 1
ATOM 988 C CA . ALA A 1 121 ? 1.766 -5.100 -8.299 1.00 91.50 121 ALA A CA 1
ATOM 989 C C . ALA A 1 121 ? 2.898 -6.132 -8.407 1.00 91.50 121 ALA A C 1
ATOM 991 O O . ALA A 1 121 ? 3.685 -6.076 -9.346 1.00 91.50 121 ALA A O 1
ATOM 992 N N . GLU A 1 122 ? 2.962 -7.111 -7.508 1.00 91.25 122 GLU A N 1
ATOM 993 C CA . GLU A 1 122 ? 3.939 -8.195 -7.583 1.00 91.25 122 GLU A CA 1
ATOM 994 C C . GLU A 1 122 ? 3.753 -9.006 -8.862 1.00 91.25 122 GLU A C 1
ATOM 996 O O . GLU A 1 122 ? 4.703 -9.164 -9.626 1.00 91.25 122 GLU A O 1
ATOM 1001 N N . ARG A 1 123 ? 2.538 -9.466 -9.173 1.00 89.00 123 ARG A N 1
ATOM 1002 C CA . ARG A 1 123 ? 2.307 -10.247 -10.397 1.00 89.00 123 ARG A CA 1
ATOM 1003 C C . ARG A 1 123 ? 2.625 -9.465 -11.664 1.00 89.00 123 ARG A C 1
ATOM 1005 O O . ARG A 1 123 ? 3.365 -9.962 -12.507 1.00 89.00 123 ARG A O 1
ATOM 1012 N N . ASP A 1 124 ? 2.062 -8.273 -11.799 1.00 87.44 124 ASP A N 1
ATOM 1013 C CA . ASP A 1 124 ? 2.050 -7.541 -13.062 1.00 87.44 124 ASP A CA 1
ATOM 1014 C C . ASP A 1 124 ? 3.287 -6.669 -13.255 1.00 87.44 124 ASP A C 1
ATOM 1016 O O . ASP A 1 124 ? 3.632 -6.353 -14.394 1.00 87.44 124 ASP A O 1
ATOM 1020 N N . LEU A 1 125 ? 4.004 -6.312 -12.182 1.00 88.06 125 LEU A N 1
ATOM 1021 C CA . LEU A 1 125 ? 5.238 -5.536 -12.287 1.00 88.06 125 LEU A CA 1
ATOM 1022 C C . LEU A 1 125 ? 6.506 -6.392 -12.210 1.00 88.06 125 LEU A C 1
ATOM 1024 O O . LEU A 1 125 ? 7.498 -6.010 -12.824 1.00 88.06 125 LEU A O 1
ATOM 1028 N N . THR A 1 126 ? 6.499 -7.558 -11.554 1.00 82.38 126 THR A N 1
ATOM 1029 C CA . THR A 1 126 ? 7.727 -8.377 -11.428 1.00 82.38 126 THR A CA 1
ATOM 1030 C C . THR A 1 126 ? 7.842 -9.508 -12.445 1.00 82.38 126 THR A C 1
ATOM 1032 O O . THR A 1 126 ? 8.959 -9.881 -12.794 1.00 82.38 126 THR A O 1
ATOM 1035 N N . LYS A 1 127 ? 6.729 -10.040 -12.968 1.00 69.94 127 LYS A N 1
ATOM 1036 C CA . LYS A 1 127 ? 6.779 -11.116 -13.972 1.00 69.94 127 LYS A CA 1
ATOM 1037 C C . LYS A 1 127 ? 6.924 -10.533 -15.378 1.00 69.94 127 LYS A C 1
ATOM 1039 O O . LYS A 1 127 ? 6.145 -9.653 -15.747 1.00 69.94 127 LYS A O 1
ATOM 1044 N N . ASN A 1 128 ? 7.941 -10.979 -16.114 1.00 57.19 128 ASN A N 1
ATOM 1045 C CA . ASN A 1 128 ? 8.186 -10.615 -17.516 1.00 57.19 128 ASN A CA 1
ATOM 1046 C C . ASN A 1 128 ? 7.230 -11.343 -18.457 1.00 57.19 128 ASN A C 1
ATOM 1048 O O . ASN A 1 128 ? 7.051 -12.565 -18.258 1.00 57.19 128 ASN A O 1
#